Protein AF-A0A1D2U7V4-F1 (afdb_monomer)

Structure (mmCIF, N/CA/C/O backbone):
data_AF-A0A1D2U7V4-F1
#
_entry.id   AF-A0A1D2U7V4-F1
#
loop_
_atom_site.group_PDB
_atom_site.id
_atom_site.type_symbol
_atom_site.label_atom_id
_atom_site.label_alt_id
_atom_site.label_comp_id
_atom_site.label_asym_id
_atom_site.label_entity_id
_atom_site.label_seq_id
_atom_site.pdbx_PDB_ins_code
_atom_site.Cartn_x
_atom_site.Cartn_y
_atom_site.Cartn_z
_atom_site.occupancy
_atom_site.B_iso_or_equiv
_atom_site.auth_seq_id
_atom_site.auth_comp_id
_atom_site.auth_asym_id
_atom_site.auth_atom_id
_atom_site.pdbx_PDB_model_num
ATOM 1 N N . MET A 1 1 ? 19.946 15.603 -11.836 1.00 40.41 1 MET A N 1
ATOM 2 C CA . MET A 1 1 ? 20.192 14.259 -12.392 1.00 40.41 1 MET A CA 1
ATOM 3 C C . MET A 1 1 ? 19.445 13.316 -11.474 1.00 40.41 1 MET A C 1
ATOM 5 O O . MET A 1 1 ? 19.637 13.440 -10.275 1.00 40.41 1 MET A O 1
ATOM 9 N N . ALA A 1 2 ? 18.477 12.548 -11.975 1.00 52.75 2 ALA A N 1
ATOM 10 C CA . ALA A 1 2 ? 17.880 11.508 -11.140 1.00 52.75 2 ALA A CA 1
ATOM 11 C C . ALA A 1 2 ? 18.951 10.427 -10.978 1.00 52.75 2 ALA A C 1
ATOM 13 O O . ALA A 1 2 ? 19.552 10.058 -11.984 1.00 52.75 2 ALA A O 1
ATOM 14 N N . ASP A 1 3 ? 19.238 10.005 -9.749 1.00 59.66 3 ASP A N 1
ATOM 15 C CA . ASP A 1 3 ? 20.161 8.895 -9.517 1.00 59.66 3 ASP A CA 1
ATOM 16 C C . ASP A 1 3 ? 19.652 7.664 -10.276 1.00 59.66 3 ASP A C 1
ATOM 18 O O . ASP A 1 3 ? 18.496 7.264 -10.101 1.00 59.66 3 ASP A O 1
ATOM 22 N N . ASP A 1 4 ? 20.497 7.091 -11.135 1.00 78.00 4 ASP A N 1
ATOM 23 C CA . ASP A 1 4 ? 20.179 5.851 -11.840 1.00 78.00 4 ASP A CA 1
ATOM 24 C C . ASP A 1 4 ? 20.003 4.729 -10.809 1.00 78.00 4 ASP A C 1
ATOM 26 O O . ASP A 1 4 ? 20.885 4.442 -9.995 1.00 78.00 4 ASP A O 1
ATOM 30 N N . VAL A 1 5 ? 18.838 4.085 -10.825 1.00 88.88 5 VAL A N 1
ATOM 31 C CA . VAL A 1 5 ? 18.506 3.018 -9.874 1.00 88.88 5 VAL A CA 1
ATOM 32 C C . VAL A 1 5 ? 19.035 1.692 -10.411 1.00 88.88 5 VAL A C 1
ATOM 34 O O . VAL A 1 5 ? 18.634 1.272 -11.483 1.00 88.88 5 VAL A O 1
ATOM 37 N N . ALA A 1 6 ? 19.913 0.986 -9.705 1.00 90.69 6 ALA A N 1
ATOM 38 C CA . ALA A 1 6 ? 20.393 -0.316 -10.181 1.00 90.69 6 ALA A CA 1
ATOM 39 C C . ALA A 1 6 ? 19.321 -1.423 -10.068 1.00 90.69 6 ALA A C 1
ATOM 41 O O . ALA A 1 6 ? 18.438 -1.371 -9.208 1.00 90.69 6 ALA A O 1
ATOM 42 N N . HIS A 1 7 ? 19.430 -2.457 -10.909 1.00 94.00 7 HIS A N 1
ATOM 43 C CA . HIS A 1 7 ? 18.671 -3.695 -10.718 1.00 94.00 7 HIS A CA 1
ATOM 44 C C . HIS A 1 7 ? 19.118 -4.396 -9.425 1.00 94.00 7 HIS A C 1
ATOM 46 O O . HIS A 1 7 ? 20.310 -4.449 -9.116 1.00 94.00 7 HIS A O 1
ATOM 52 N N . HIS A 1 8 ? 18.174 -4.983 -8.692 1.00 93.31 8 HIS A N 1
ATOM 53 C CA . HIS A 1 8 ? 18.411 -5.700 -7.443 1.00 93.31 8 HIS A CA 1
ATOM 54 C C . HIS A 1 8 ? 17.744 -7.080 -7.510 1.00 93.31 8 HIS A C 1
ATOM 56 O O . HIS A 1 8 ? 16.521 -7.177 -7.572 1.00 93.31 8 HIS A O 1
ATOM 62 N N . ALA A 1 9 ? 18.545 -8.150 -7.489 1.00 90.69 9 ALA A N 1
ATOM 63 C CA . ALA A 1 9 ? 18.068 -9.518 -7.725 1.00 90.69 9 ALA A CA 1
ATOM 64 C C . ALA A 1 9 ? 17.001 -9.986 -6.716 1.00 90.69 9 ALA A C 1
ATOM 66 O O . ALA A 1 9 ? 16.002 -10.585 -7.110 1.00 90.69 9 ALA A O 1
ATOM 67 N N . GLU A 1 10 ? 17.171 -9.647 -5.437 1.00 95.00 10 GLU A N 1
ATOM 68 C CA . GLU A 1 10 ? 16.277 -10.082 -4.354 1.00 95.00 10 GLU A CA 1
ATOM 69 C C . GLU A 1 10 ? 15.018 -9.210 -4.206 1.00 95.00 10 GLU A C 1
ATOM 71 O O . GLU A 1 10 ? 14.08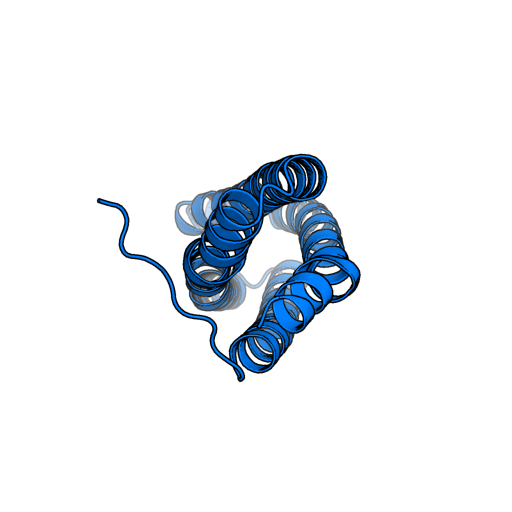8 -9.584 -3.492 1.00 95.00 10 GLU A O 1
ATOM 76 N N . LEU A 1 11 ? 14.932 -8.075 -4.915 1.00 96.62 11 LEU A N 1
ATOM 77 C CA . LEU A 1 11 ? 13.879 -7.073 -4.702 1.00 96.62 11 LEU A CA 1
ATOM 78 C C . LEU A 1 11 ? 12.470 -7.648 -4.862 1.00 96.62 11 LEU A C 1
ATOM 80 O O . LEU A 1 11 ? 11.589 -7.346 -4.064 1.00 96.62 11 LEU A O 1
ATOM 84 N N . VAL A 1 12 ? 12.240 -8.487 -5.875 1.00 97.38 12 VAL A N 1
ATOM 85 C CA . VAL A 1 12 ? 10.911 -9.085 -6.069 1.00 97.38 12 VAL A CA 1
ATOM 86 C C . VAL A 1 12 ? 10.555 -10.018 -4.913 1.00 97.38 12 VAL A C 1
ATOM 88 O O . VAL A 1 12 ? 9.407 -10.043 -4.483 1.00 97.38 12 VAL A O 1
ATOM 91 N N . GLN A 1 13 ? 11.520 -10.781 -4.393 1.00 97.50 13 GLN A N 1
ATOM 92 C CA . GLN A 1 13 ? 11.262 -11.666 -3.261 1.00 97.50 13 GLN A CA 1
ATOM 93 C C . GLN A 1 13 ? 10.964 -10.867 -1.986 1.00 97.50 13 GLN A C 1
ATOM 95 O O . GLN A 1 13 ? 10.073 -11.246 -1.226 1.00 97.50 13 GLN A O 1
ATOM 100 N N . GLU A 1 14 ? 11.661 -9.749 -1.774 1.00 98.00 14 GLU A N 1
ATOM 101 C CA . GLU A 1 14 ? 11.368 -8.808 -0.690 1.00 98.00 14 GLU A CA 1
ATOM 102 C C . GLU A 1 14 ? 9.951 -8.233 -0.805 1.00 98.00 14 GLU A C 1
ATOM 104 O O . GLU A 1 14 ? 9.201 -8.287 0.163 1.00 98.00 14 GLU A O 1
ATOM 109 N N . LEU A 1 15 ? 9.553 -7.751 -1.986 1.00 98.31 15 LEU A N 1
ATOM 110 C CA . LEU A 1 15 ? 8.231 -7.151 -2.208 1.00 98.31 15 LEU A CA 1
ATOM 111 C C . LEU A 1 15 ? 7.086 -8.159 -2.034 1.00 98.31 15 LEU A C 1
ATOM 113 O O . LEU A 1 15 ? 6.073 -7.844 -1.418 1.00 98.31 15 LEU A O 1
ATOM 117 N N . VAL A 1 16 ? 7.261 -9.401 -2.493 1.00 98.25 16 VAL A N 1
ATOM 118 C CA . VAL A 1 16 ? 6.283 -10.476 -2.249 1.00 98.25 16 VAL A CA 1
ATOM 119 C C . VAL A 1 16 ? 6.180 -10.799 -0.752 1.00 98.25 16 VAL A C 1
ATOM 121 O O . VAL A 1 16 ? 5.093 -11.060 -0.235 1.00 98.25 16 VAL A O 1
ATOM 124 N N . ASN A 1 17 ? 7.290 -10.753 -0.012 1.00 98.31 17 ASN A N 1
ATOM 125 C CA . ASN A 1 17 ? 7.253 -10.916 1.442 1.00 98.31 17 ASN A CA 1
ATOM 126 C C . ASN A 1 17 ? 6.580 -9.722 2.139 1.00 98.31 17 ASN A C 1
ATOM 128 O O . ASN A 1 17 ? 5.859 -9.922 3.122 1.00 98.31 17 ASN A O 1
ATOM 132 N N . ASP A 1 18 ? 6.775 -8.504 1.632 1.00 98.38 18 ASP A N 1
ATOM 133 C CA . ASP A 1 18 ? 6.078 -7.302 2.096 1.00 98.38 18 ASP A CA 1
ATOM 134 C C . ASP A 1 18 ? 4.558 -7.448 1.861 1.00 98.38 18 ASP A C 1
ATOM 136 O O . ASP A 1 18 ? 3.778 -7.218 2.786 1.00 98.38 18 ASP A O 1
ATOM 140 N N . HIS A 1 19 ? 4.117 -7.961 0.702 1.00 98.50 19 HIS A N 1
ATOM 141 C CA . HIS A 1 19 ? 2.701 -8.258 0.424 1.00 98.50 19 HIS A CA 1
ATOM 142 C C . HIS A 1 19 ? 2.079 -9.226 1.430 1.00 98.50 19 HIS A C 1
ATOM 144 O O . HIS A 1 19 ? 0.965 -8.997 1.905 1.00 98.50 19 HIS A O 1
ATOM 150 N N . ARG A 1 20 ? 2.789 -10.297 1.803 1.00 98.44 20 ARG A N 1
ATOM 151 C CA . ARG A 1 20 ? 2.286 -11.257 2.801 1.00 98.44 20 ARG A CA 1
ATOM 152 C C . ARG A 1 20 ? 2.064 -10.586 4.154 1.00 98.44 20 ARG A C 1
ATOM 154 O O . ARG A 1 20 ? 0.990 -10.725 4.734 1.00 98.44 20 ARG A O 1
ATOM 161 N N . GLN A 1 21 ? 3.040 -9.806 4.615 1.00 98.50 21 GLN A N 1
ATOM 162 C CA . GLN A 1 21 ? 2.939 -9.064 5.874 1.00 98.50 21 GLN A CA 1
ATOM 163 C C . GLN A 1 21 ? 1.826 -8.009 5.833 1.00 98.50 21 GLN A C 1
ATOM 165 O O . GLN A 1 21 ? 1.115 -7.816 6.823 1.00 98.50 21 GLN A O 1
ATOM 170 N N . LEU A 1 22 ? 1.645 -7.347 4.688 1.00 98.00 22 LEU A N 1
ATOM 171 C CA . LEU A 1 22 ? 0.570 -6.383 4.461 1.00 98.00 22 LEU A CA 1
ATOM 172 C C . LEU A 1 22 ? -0.809 -7.025 4.547 1.00 98.00 22 LEU A C 1
ATOM 174 O O . LEU A 1 22 ? -1.675 -6.501 5.244 1.00 98.00 22 LEU A O 1
ATOM 178 N N . LEU A 1 23 ? -1.008 -8.164 3.881 1.00 98.06 23 LEU A N 1
ATOM 179 C CA . LEU A 1 23 ? -2.273 -8.896 3.913 1.00 98.06 23 LEU A CA 1
ATOM 180 C C . LEU A 1 23 ? -2.586 -9.417 5.320 1.00 98.06 23 LEU A C 1
ATOM 182 O O . LEU A 1 23 ? -3.728 -9.331 5.771 1.00 98.06 23 LEU A O 1
ATOM 186 N N . GLU A 1 24 ? -1.581 -9.894 6.055 1.00 98.38 24 GLU A N 1
ATOM 187 C CA . GLU A 1 24 ? -1.736 -10.275 7.463 1.00 98.38 24 GLU A CA 1
ATOM 188 C C . GLU A 1 24 ? -2.149 -9.085 8.343 1.00 98.38 24 GLU A C 1
ATOM 190 O O . GLU A 1 24 ? -3.089 -9.195 9.134 1.00 98.38 24 GLU A O 1
ATOM 195 N N . ALA A 1 25 ? -1.491 -7.932 8.190 1.00 98.44 25 ALA A N 1
ATOM 196 C CA . ALA A 1 25 ? -1.838 -6.721 8.930 1.00 98.44 25 ALA A CA 1
ATOM 197 C C . ALA A 1 25 ? -3.240 -6.204 8.571 1.00 98.44 25 ALA A C 1
ATOM 199 O O . ALA A 1 25 ? -4.001 -5.834 9.466 1.00 98.44 25 ALA A O 1
ATOM 200 N N . TYR A 1 26 ? -3.611 -6.245 7.290 1.00 98.31 26 TYR A N 1
ATOM 201 C CA . TYR A 1 26 ? -4.949 -5.902 6.815 1.00 98.31 26 TYR A CA 1
ATOM 202 C C . TYR A 1 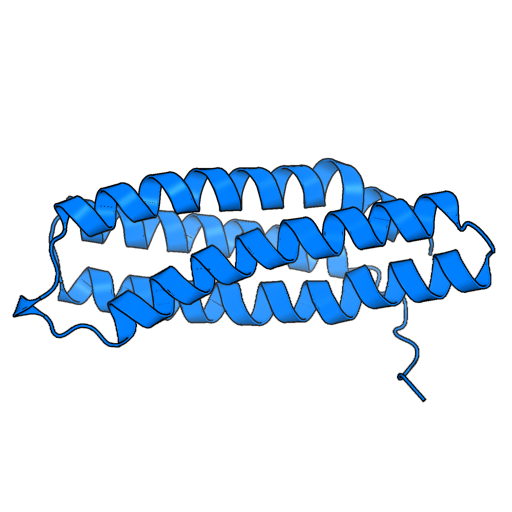26 ? -6.022 -6.823 7.418 1.00 98.31 26 TYR A C 1
ATOM 204 O O . TYR A 1 26 ? -7.056 -6.345 7.881 1.00 98.31 26 TYR A O 1
ATOM 212 N N . HIS A 1 27 ? -5.778 -8.135 7.502 1.00 98.31 27 HIS A N 1
ATOM 213 C CA . HIS A 1 27 ? -6.705 -9.053 8.171 1.00 98.31 27 HIS A CA 1
ATOM 214 C C . HIS A 1 27 ? -6.852 -8.762 9.669 1.00 98.31 27 HIS A C 1
ATOM 216 O O . HIS A 1 27 ? -7.956 -8.881 10.203 1.00 98.31 27 HIS A O 1
ATOM 222 N N . GLY A 1 28 ? -5.767 -8.376 10.347 1.00 98.12 28 GLY A N 1
ATOM 223 C CA . GLY A 1 28 ? -5.817 -7.929 11.741 1.00 98.12 28 GLY A CA 1
ATOM 224 C C . GLY A 1 28 ? -6.666 -6.669 11.914 1.00 98.12 28 GLY A C 1
ATOM 225 O O . GLY A 1 28 ? -7.514 -6.620 12.800 1.00 98.12 28 GLY A O 1
ATOM 226 N N . LEU A 1 29 ? -6.491 -5.696 11.018 1.00 98.06 29 LEU A N 1
ATOM 227 C CA . LEU A 1 29 ? -7.260 -4.452 10.987 1.00 98.06 29 LEU A CA 1
ATOM 228 C C . LEU A 1 29 ? -8.750 -4.684 10.715 1.00 98.06 29 LEU A C 1
ATOM 230 O O . LEU A 1 29 ? -9.605 -4.095 11.370 1.00 98.06 29 LEU A O 1
ATOM 234 N N . LYS A 1 30 ? -9.070 -5.577 9.776 1.00 98.38 30 LYS A N 1
ATOM 235 C CA . LYS A 1 30 ? -10.452 -5.979 9.508 1.00 98.38 30 LYS A CA 1
ATOM 236 C C . LYS A 1 30 ? -11.088 -6.633 10.731 1.00 98.38 30 LYS A C 1
ATOM 238 O O . LYS A 1 30 ? -12.219 -6.309 11.064 1.00 98.38 30 LYS A O 1
ATOM 243 N N . ARG A 1 31 ? -10.365 -7.532 11.402 1.00 98.44 31 ARG A N 1
ATOM 244 C CA . ARG A 1 31 ? -10.876 -8.241 12.580 1.00 98.44 31 ARG A CA 1
ATOM 245 C C . ARG A 1 31 ? -11.204 -7.285 13.723 1.00 98.44 31 ARG A C 1
ATOM 247 O O . ARG A 1 31 ? -12.304 -7.353 14.247 1.00 98.44 31 ARG A O 1
ATOM 254 N N . SER A 1 32 ? -10.306 -6.360 14.055 1.00 98.38 32 SER A N 1
ATOM 255 C CA . SER A 1 32 ? -10.581 -5.379 15.111 1.00 98.38 32 SER A CA 1
ATOM 256 C C . SER A 1 32 ? -11.747 -4.445 14.770 1.00 98.38 32 SER A C 1
ATOM 258 O O . SER A 1 32 ? -12.513 -4.086 15.659 1.00 98.38 32 SER A O 1
ATOM 260 N N . ALA A 1 33 ? -11.939 -4.108 13.489 1.00 98.06 33 ALA A N 1
ATOM 261 C CA . ALA A 1 33 ? -13.115 -3.365 13.035 1.00 98.06 33 ALA A CA 1
ATOM 262 C C . ALA A 1 33 ? -14.422 -4.184 13.074 1.00 98.06 33 ALA A C 1
ATOM 264 O O . ALA A 1 33 ? -15.498 -3.625 13.304 1.00 98.06 33 ALA A O 1
ATOM 265 N N . ASP A 1 34 ? -14.353 -5.496 12.840 1.00 98.06 34 ASP A N 1
ATOM 266 C CA . ASP A 1 34 ? -15.491 -6.410 12.993 1.00 98.06 34 ASP A CA 1
ATOM 267 C C . ASP A 1 34 ? -15.885 -6.558 14.473 1.00 98.06 34 ASP A C 1
ATOM 269 O O . ASP A 1 34 ? -17.074 -6.533 14.789 1.00 98.06 34 ASP A O 1
ATOM 273 N N . ASP A 1 35 ? -14.897 -6.618 15.368 1.00 97.69 35 ASP A N 1
ATOM 274 C CA . ASP A 1 35 ? -15.091 -6.738 16.818 1.00 97.69 35 ASP A CA 1
ATOM 275 C C . ASP A 1 35 ? -15.505 -5.407 17.484 1.00 97.69 35 ASP A C 1
ATOM 277 O O . ASP A 1 35 ? -15.967 -5.400 18.625 1.00 97.69 35 ASP A O 1
ATOM 281 N N . GLY A 1 36 ? -15.345 -4.274 16.787 1.00 97.25 36 GLY A N 1
ATOM 282 C CA . GLY A 1 36 ? -15.614 -2.935 17.325 1.00 97.25 36 GLY A CA 1
ATOM 283 C C . GLY A 1 36 ? -14.636 -2.501 18.424 1.00 97.25 36 GLY A C 1
ATOM 284 O O . GLY A 1 36 ? -14.935 -1.592 19.198 1.00 97.25 36 GLY A O 1
ATOM 285 N N . ASP A 1 37 ? -13.474 -3.150 18.518 1.00 97.19 37 ASP A N 1
ATOM 286 C CA . ASP A 1 37 ? -12.452 -2.838 19.516 1.00 97.19 37 ASP A CA 1
ATOM 287 C C . ASP A 1 37 ? -11.589 -1.673 19.028 1.00 97.19 37 ASP A C 1
ATOM 289 O O . ASP A 1 37 ? -10.674 -1.840 18.217 1.00 97.19 37 ASP A O 1
ATOM 293 N N . ILE A 1 38 ? -11.866 -0.476 19.548 1.00 97.25 38 ILE A N 1
ATOM 294 C CA . ILE A 1 38 ? -11.154 0.748 19.176 1.00 97.25 38 ILE A CA 1
ATOM 295 C C . ILE A 1 38 ? -9.660 0.715 19.505 1.00 97.25 38 ILE A C 1
ATOM 297 O O . ILE A 1 38 ? -8.839 1.189 18.716 1.00 97.25 38 ILE A O 1
ATOM 301 N N . THR A 1 39 ? -9.279 0.090 20.619 1.00 97.25 39 THR A N 1
ATOM 302 C CA . THR A 1 39 ? -7.872 0.009 21.024 1.00 97.25 39 THR A CA 1
ATOM 303 C C . THR A 1 39 ? -7.111 -0.911 20.075 1.00 97.25 39 THR A C 1
ATOM 305 O O . THR A 1 39 ? -6.057 -0.539 19.545 1.00 97.25 39 THR A O 1
ATOM 308 N N . ALA A 1 40 ? -7.670 -2.091 19.793 1.00 98.19 40 ALA A N 1
ATOM 309 C CA . ALA A 1 40 ? -7.093 -3.025 18.834 1.00 98.19 40 ALA A CA 1
ATOM 310 C C . ALA A 1 40 ? -7.102 -2.459 17.407 1.00 98.19 40 ALA A C 1
ATOM 312 O O . ALA A 1 40 ? -6.144 -2.665 16.657 1.00 98.19 40 ALA A O 1
ATOM 313 N N . PHE A 1 41 ? -8.143 -1.713 17.028 1.00 98.44 41 PHE A N 1
ATOM 314 C CA . PHE A 1 41 ? -8.244 -1.059 15.727 1.00 98.44 41 PHE A CA 1
ATOM 315 C C . PHE A 1 41 ? -7.130 -0.036 15.522 1.00 98.44 41 PHE A C 1
ATOM 317 O O . PHE A 1 41 ? -6.417 -0.124 14.523 1.00 98.44 41 PHE A O 1
ATOM 324 N N . ARG A 1 42 ? -6.883 0.859 16.487 1.00 98.00 42 ARG A N 1
ATOM 325 C CA . ARG A 1 42 ? -5.782 1.833 16.392 1.00 98.00 42 ARG A CA 1
ATOM 326 C C . ARG A 1 42 ? -4.414 1.167 16.288 1.00 98.00 42 ARG A C 1
ATOM 328 O O . ARG A 1 42 ? -3.597 1.569 15.457 1.00 98.00 42 ARG A O 1
ATOM 335 N N . ALA A 1 43 ? -4.166 0.129 17.086 1.00 98.31 43 ALA A N 1
ATOM 336 C CA . ALA A 1 43 ? -2.913 -0.620 17.025 1.00 98.31 43 ALA A CA 1
ATOM 337 C C . ALA A 1 43 ? -2.726 -1.312 15.661 1.00 98.31 43 ALA A C 1
ATOM 339 O O . ALA A 1 43 ? -1.649 -1.240 15.059 1.00 98.31 43 ALA A O 1
ATOM 340 N N . ALA A 1 44 ? -3.783 -1.942 15.140 1.00 98.56 44 ALA A N 1
ATOM 341 C CA . ALA A 1 44 ? -3.765 -2.581 13.830 1.00 98.56 44 ALA A CA 1
ATOM 342 C C . ALA A 1 44 ? -3.596 -1.563 12.690 1.00 98.56 44 ALA A C 1
ATOM 344 O O . ALA A 1 44 ? -2.844 -1.826 11.751 1.00 98.56 44 ALA A O 1
ATOM 345 N N . LEU A 1 45 ? -4.221 -0.386 12.791 1.00 98.50 45 LEU A N 1
ATOM 346 C CA . LEU A 1 45 ? -4.126 0.688 11.801 1.00 98.50 45 LEU A CA 1
ATOM 347 C C . LEU A 1 45 ? -2.697 1.230 11.714 1.00 98.50 45 LEU A C 1
ATOM 349 O O . LEU A 1 45 ? -2.146 1.363 10.621 1.00 98.50 45 LEU A O 1
ATOM 353 N N . ALA A 1 46 ? -2.060 1.467 12.864 1.00 98.25 46 ALA A N 1
ATOM 354 C CA . ALA A 1 46 ? -0.667 1.898 12.933 1.00 98.25 46 ALA A CA 1
ATOM 355 C C . ALA A 1 46 ? 0.288 0.851 12.333 1.00 98.25 46 ALA A C 1
ATOM 357 O O . ALA A 1 46 ? 1.177 1.197 11.549 1.00 98.25 46 ALA A O 1
ATOM 358 N N . ARG A 1 47 ? 0.077 -0.439 12.640 1.00 98.38 47 ARG A N 1
ATOM 359 C CA . ARG A 1 47 ? 0.845 -1.539 12.037 1.00 98.38 47 ARG A CA 1
ATOM 360 C C . ARG A 1 47 ? 0.663 -1.571 10.522 1.00 98.38 47 ARG A C 1
ATOM 362 O O . ARG A 1 47 ? 1.655 -1.640 9.799 1.00 98.38 47 ARG A O 1
ATOM 369 N N . PHE A 1 48 ? -0.575 -1.484 10.043 1.00 98.38 48 PHE A N 1
ATOM 370 C CA . PHE A 1 48 ? -0.873 -1.487 8.615 1.00 98.38 48 PHE A CA 1
ATOM 371 C C . PHE A 1 48 ? -0.188 -0.313 7.898 1.00 98.38 48 PHE A C 1
ATOM 373 O O . PHE A 1 48 ? 0.512 -0.528 6.908 1.00 98.38 48 PHE A O 1
ATOM 380 N N . LYS A 1 49 ? -0.250 0.900 8.468 1.00 97.88 49 LYS A N 1
ATOM 381 C CA . LYS A 1 49 ? 0.483 2.082 7.977 1.00 97.88 49 LYS A CA 1
ATOM 382 C C . LYS A 1 49 ? 1.989 1.853 7.890 1.00 97.88 49 LYS A C 1
ATOM 384 O O . LYS A 1 49 ? 2.594 2.177 6.868 1.00 97.88 49 LYS A O 1
ATOM 389 N N . SER A 1 50 ? 2.589 1.293 8.943 1.00 97.94 50 SER A N 1
ATOM 390 C CA . SER A 1 50 ? 4.041 1.071 9.006 1.00 97.94 50 SER A CA 1
ATOM 391 C C . SER A 1 50 ? 4.563 0.085 7.962 1.00 97.94 50 SER A C 1
ATOM 393 O O . SER A 1 50 ? 5.747 0.120 7.648 1.00 97.94 50 SER A O 1
ATOM 395 N N . LEU A 1 51 ? 3.695 -0.770 7.417 1.00 98.31 51 LEU A N 1
ATOM 396 C CA . LEU A 1 51 ? 4.042 -1.705 6.352 1.00 98.31 51 LEU A CA 1
ATOM 397 C C . LEU A 1 51 ? 3.729 -1.105 4.977 1.00 98.31 51 LEU A C 1
ATOM 399 O O . LEU A 1 51 ? 4.548 -1.193 4.064 1.00 98.31 51 LEU A O 1
ATOM 403 N N . LEU A 1 52 ? 2.564 -0.463 4.824 1.00 97.12 52 LEU A N 1
ATOM 404 C CA . LEU A 1 52 ? 2.080 -0.014 3.517 1.00 97.12 52 LEU A CA 1
ATOM 405 C C . LEU A 1 52 ? 2.914 1.135 2.963 1.00 97.12 52 LEU A C 1
ATOM 407 O O . LEU A 1 52 ? 3.297 1.112 1.794 1.00 97.12 52 LEU A O 1
ATOM 411 N N . VAL A 1 53 ? 3.208 2.136 3.795 1.00 96.19 53 VAL A N 1
ATOM 412 C CA . VAL A 1 53 ? 3.909 3.338 3.331 1.00 96.19 53 VAL A CA 1
ATOM 413 C C . VAL A 1 53 ? 5.319 2.997 2.829 1.00 96.19 53 VAL A C 1
ATOM 415 O O . VAL A 1 53 ? 5.633 3.358 1.692 1.00 96.19 53 VAL A O 1
ATOM 418 N N . PRO A 1 54 ? 6.167 2.265 3.582 1.00 96.69 54 PRO A N 1
ATOM 419 C CA . PRO A 1 54 ? 7.477 1.869 3.074 1.00 96.69 54 PRO A CA 1
ATOM 420 C C . PRO A 1 54 ? 7.404 0.970 1.838 1.00 96.69 54 PRO A C 1
ATOM 422 O O . PRO A 1 54 ? 8.236 1.134 0.949 1.00 96.69 54 PRO A O 1
ATOM 425 N N . HIS A 1 55 ? 6.418 0.068 1.749 1.00 97.31 55 HIS A N 1
ATOM 426 C CA . HIS A 1 55 ? 6.217 -0.797 0.580 1.00 97.31 55 HIS A CA 1
ATOM 427 C C . HIS A 1 55 ? 5.973 0.012 -0.697 1.00 97.31 55 HIS A C 1
ATOM 429 O O . HIS A 1 55 ? 6.723 -0.107 -1.667 1.00 97.31 55 HIS A O 1
ATOM 435 N N . VAL A 1 56 ? 4.985 0.913 -0.674 1.00 95.31 56 VAL A N 1
ATOM 436 C CA . VAL A 1 56 ? 4.633 1.750 -1.834 1.00 95.31 56 VAL A CA 1
ATOM 437 C C . VAL A 1 56 ? 5.810 2.635 -2.252 1.00 95.31 56 VAL A C 1
ATOM 439 O O . VAL A 1 56 ? 6.101 2.764 -3.443 1.00 95.31 56 VAL A O 1
ATOM 442 N N . VAL A 1 57 ? 6.536 3.211 -1.287 1.00 94.81 57 VAL A N 1
ATOM 443 C CA . VAL A 1 57 ? 7.736 4.019 -1.564 1.00 94.81 57 VAL A CA 1
ATOM 444 C C . VAL A 1 57 ? 8.850 3.168 -2.176 1.00 94.81 57 VAL A C 1
ATOM 446 O O . VAL A 1 57 ? 9.464 3.583 -3.164 1.00 94.81 57 VAL A O 1
ATOM 449 N N . LYS A 1 58 ? 9.104 1.974 -1.623 1.00 96.00 58 LYS A N 1
ATOM 450 C CA . LYS A 1 58 ? 10.114 1.0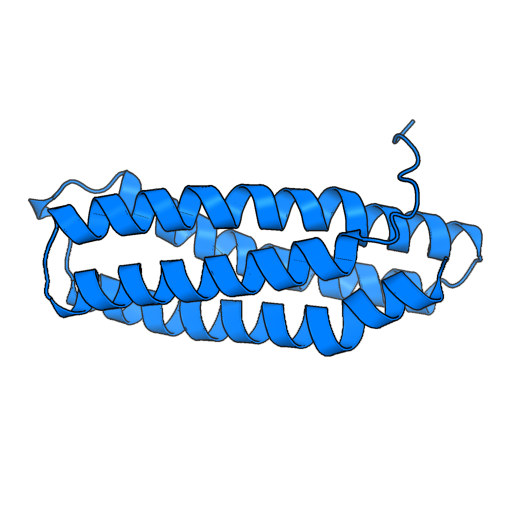38 -2.131 1.00 96.00 58 LYS A CA 1
ATOM 451 C C . LYS A 1 58 ? 9.805 0.664 -3.574 1.00 96.00 58 LYS A C 1
ATOM 453 O O . LYS A 1 58 ? 10.694 0.750 -4.414 1.00 96.00 58 LYS A O 1
ATOM 458 N N . GLU A 1 59 ? 8.563 0.324 -3.890 1.00 95.12 59 GLU A N 1
ATOM 459 C CA . GLU A 1 59 ? 8.169 -0.058 -5.243 1.00 95.12 59 GLU A CA 1
ATOM 460 C C . GLU A 1 59 ? 8.248 1.119 -6.232 1.00 95.12 59 GLU A C 1
ATOM 462 O O . GLU A 1 59 ? 8.836 0.990 -7.312 1.00 95.12 59 GLU A O 1
ATOM 467 N N . ALA A 1 60 ? 7.743 2.297 -5.843 1.00 93.19 60 ALA A N 1
ATOM 468 C CA . ALA A 1 60 ? 7.821 3.520 -6.643 1.00 93.19 60 ALA A CA 1
ATOM 469 C C . ALA A 1 60 ? 9.267 3.877 -7.010 1.00 93.19 60 ALA A C 1
ATOM 471 O O . ALA A 1 60 ? 9.555 4.211 -8.163 1.00 93.19 60 ALA A O 1
ATOM 472 N N . TYR A 1 61 ? 10.181 3.785 -6.043 1.00 93.19 61 TYR A N 1
ATOM 473 C CA . TYR A 1 61 ? 11.579 4.122 -6.257 1.00 93.19 61 TYR A CA 1
ATOM 474 C C . TYR A 1 61 ? 12.353 2.997 -6.951 1.00 93.19 61 TYR A C 1
ATOM 476 O O . TYR A 1 61 ? 13.008 3.255 -7.956 1.00 93.19 61 TYR A O 1
ATOM 484 N N . LYS A 1 62 ? 12.276 1.754 -6.463 1.00 95.56 62 LYS A N 1
ATOM 485 C CA . LYS A 1 62 ? 13.141 0.650 -6.910 1.00 95.56 62 LYS A CA 1
ATOM 486 C C . LYS A 1 62 ? 12.643 -0.075 -8.156 1.00 95.56 62 LYS A C 1
ATOM 488 O O . LYS A 1 62 ? 13.466 -0.473 -8.974 1.00 95.56 62 LYS A O 1
ATOM 493 N N . VAL A 1 63 ? 11.330 -0.240 -8.320 1.00 95.62 63 VAL A N 1
ATOM 494 C CA . VAL A 1 63 ? 10.756 -0.982 -9.455 1.00 95.62 63 VAL A CA 1
ATOM 495 C C . VAL A 1 63 ? 10.434 -0.026 -10.592 1.00 95.62 63 VAL A C 1
ATOM 497 O O . VAL A 1 63 ? 11.011 -0.127 -11.675 1.00 95.62 63 VAL A O 1
ATOM 500 N N . TYR A 1 64 ? 9.557 0.950 -10.351 1.00 95.25 64 TYR A N 1
ATOM 501 C CA . TYR A 1 64 ? 9.076 1.820 -11.425 1.00 95.25 64 TYR A 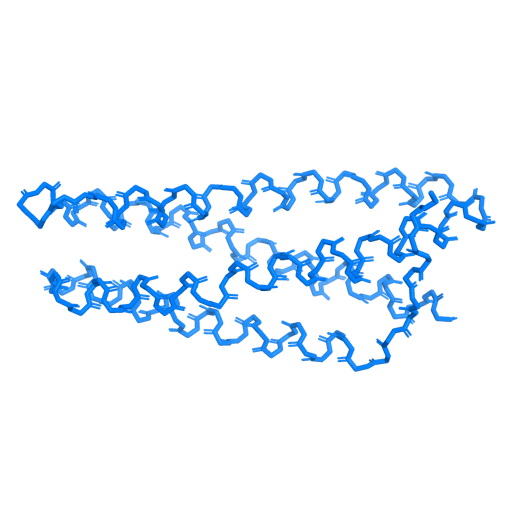CA 1
ATOM 502 C C . TYR A 1 64 ? 10.169 2.716 -12.009 1.00 95.25 64 TYR A C 1
ATOM 504 O O . TYR A 1 64 ? 10.214 2.883 -13.229 1.00 95.25 64 TYR A O 1
ATOM 512 N N . THR A 1 65 ? 11.053 3.292 -11.187 1.00 94.69 65 THR A N 1
ATOM 513 C CA . THR A 1 65 ? 12.165 4.113 -11.704 1.00 94.69 65 THR A CA 1
ATOM 514 C C . THR A 1 65 ? 13.103 3.277 -12.571 1.00 94.69 65 THR A C 1
ATOM 516 O O . THR A 1 65 ? 13.396 3.686 -13.694 1.00 94.69 65 THR A O 1
ATOM 519 N N . TYR A 1 66 ? 13.481 2.078 -12.109 1.00 95.88 66 TYR A N 1
ATOM 520 C CA . TYR A 1 66 ? 14.332 1.156 -12.864 1.00 95.88 66 TYR A CA 1
ATOM 521 C C . TYR A 1 66 ? 13.702 0.722 -14.194 1.00 95.88 66 TYR A C 1
ATOM 523 O O . TYR A 1 66 ? 14.345 0.775 -15.241 1.00 95.88 66 TYR A O 1
ATOM 531 N N . LEU A 1 67 ? 12.431 0.320 -14.187 1.00 95.75 67 LEU A N 1
ATOM 532 C CA . LEU A 1 67 ? 11.742 -0.073 -15.416 1.00 95.75 67 LEU A CA 1
ATOM 533 C C . LEU A 1 67 ? 11.702 1.087 -16.411 1.00 95.75 67 LEU A C 1
ATOM 535 O O . LEU A 1 67 ? 12.049 0.931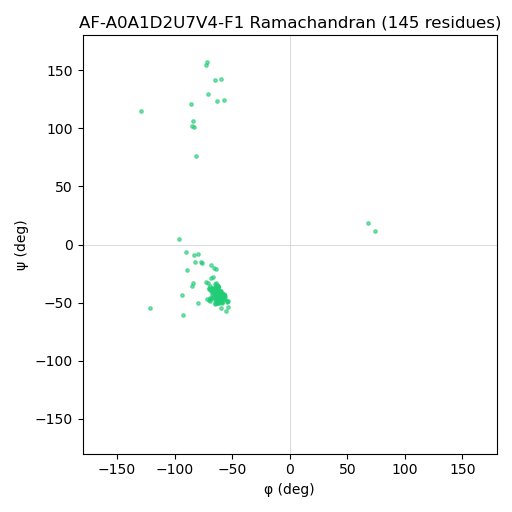 -17.579 1.00 95.75 67 LEU A O 1
ATOM 539 N N . ARG A 1 68 ? 11.332 2.282 -15.944 1.00 95.31 68 ARG A N 1
ATOM 540 C CA . ARG A 1 68 ? 11.211 3.469 -16.795 1.00 95.31 68 ARG A CA 1
ATOM 541 C C . ARG A 1 68 ? 12.542 3.896 -17.399 1.00 95.31 68 ARG A C 1
ATOM 543 O O . ARG A 1 68 ? 12.583 4.170 -18.597 1.00 95.31 68 ARG A O 1
ATOM 550 N N . GLN A 1 69 ? 13.609 3.976 -16.605 1.00 94.75 69 GLN A N 1
ATOM 551 C CA . GLN A 1 69 ? 14.924 4.371 -17.121 1.00 94.75 69 GLN A CA 1
ATOM 552 C C . GLN A 1 69 ? 15.452 3.325 -18.120 1.00 94.75 69 GLN A C 1
ATOM 554 O O . GLN A 1 69 ? 15.915 3.699 -19.194 1.00 94.75 69 GLN A O 1
ATOM 559 N N . THR A 1 70 ? 15.294 2.028 -17.824 1.00 95.31 70 THR A N 1
ATOM 560 C CA . THR A 1 70 ? 15.818 0.935 -18.654 1.00 95.31 70 THR A CA 1
ATOM 561 C C . THR A 1 70 ? 15.068 0.842 -19.976 1.00 95.31 70 THR A C 1
ATOM 563 O O . THR A 1 70 ? 15.690 0.795 -21.035 1.00 95.31 70 THR A O 1
ATOM 566 N N . LEU A 1 71 ? 13.734 0.889 -19.945 1.00 95.56 71 LEU A N 1
ATOM 567 C CA . LEU A 1 71 ? 12.910 0.862 -21.157 1.00 95.56 71 LEU A CA 1
ATOM 568 C C . LEU A 1 71 ? 13.159 2.092 -22.033 1.00 95.56 71 LEU A C 1
ATOM 570 O O . LEU A 1 71 ? 13.316 1.963 -23.246 1.00 95.56 71 LEU A O 1
ATOM 574 N N . LYS A 1 72 ? 13.285 3.278 -21.421 1.00 95.31 72 LYS A N 1
ATOM 575 C CA . LYS A 1 72 ? 13.623 4.508 -22.145 1.00 95.31 72 LYS A CA 1
ATOM 576 C C . LYS A 1 72 ? 15.008 4.428 -22.791 1.00 95.31 72 LYS A C 1
ATOM 578 O O . LYS A 1 72 ? 15.149 4.821 -23.944 1.00 95.31 72 LYS A O 1
ATOM 583 N N . ALA A 1 73 ? 16.012 3.907 -22.083 1.00 94.62 73 ALA A N 1
ATOM 584 C CA . ALA A 1 73 ? 17.363 3.730 -22.617 1.00 94.62 73 ALA A CA 1
ATOM 585 C C . ALA A 1 73 ? 17.412 2.710 -23.769 1.00 94.62 73 ALA A C 1
ATOM 587 O O . ALA A 1 73 ? 18.175 2.891 -24.714 1.00 94.62 73 ALA A O 1
ATOM 588 N N . ARG A 1 74 ? 16.569 1.670 -23.721 1.00 94.75 74 ARG A N 1
ATOM 589 C CA . ARG A 1 74 ? 16.425 0.663 -24.787 1.00 94.75 74 ARG A CA 1
ATOM 590 C C . ARG A 1 74 ? 15.557 1.130 -25.966 1.00 94.75 74 ARG A C 1
ATOM 592 O O . ARG A 1 74 ? 15.491 0.430 -26.969 1.00 94.75 74 ARG A O 1
ATOM 599 N N . GLY A 1 75 ? 14.897 2.287 -25.863 1.00 95.12 75 GLY A N 1
ATOM 600 C CA . GLY A 1 75 ? 13.994 2.807 -26.896 1.00 95.12 75 GLY A CA 1
ATOM 601 C C . GLY A 1 75 ? 12.638 2.094 -26.984 1.00 95.12 75 GLY A C 1
ATOM 602 O O . GLY A 1 75 ? 11.895 2.332 -27.933 1.00 95.12 75 GLY A O 1
ATOM 603 N N . ASP A 1 76 ? 12.287 1.253 -26.006 1.00 95.06 76 ASP A N 1
ATOM 604 C CA . ASP A 1 76 ? 11.000 0.545 -25.955 1.00 95.06 76 ASP A CA 1
ATOM 605 C C . ASP A 1 76 ? 9.907 1.466 -25.389 1.00 95.06 76 ASP A C 1
ATOM 607 O O . ASP A 1 76 ? 9.526 1.415 -24.213 1.00 95.06 76 ASP A O 1
ATOM 611 N N . MET A 1 77 ? 9.447 2.386 -26.239 1.00 94.12 77 MET A N 1
ATOM 612 C CA . MET A 1 77 ? 8.492 3.424 -25.853 1.00 94.12 77 MET A CA 1
ATOM 613 C C . MET A 1 77 ? 7.099 2.869 -25.540 1.00 94.12 77 MET A C 1
ATOM 615 O O . MET A 1 77 ? 6.413 3.427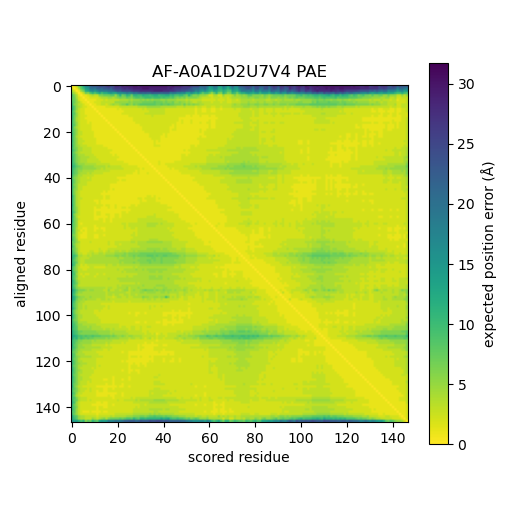 -24.681 1.00 94.12 77 MET A O 1
ATOM 619 N N . ASP A 1 78 ? 6.707 1.756 -26.160 1.00 93.88 78 ASP A N 1
ATOM 620 C CA . ASP A 1 78 ? 5.419 1.110 -25.907 1.00 93.88 78 ASP A CA 1
ATOM 621 C C . ASP A 1 78 ? 5.392 0.493 -24.505 1.00 93.88 78 ASP A C 1
ATOM 623 O O . ASP A 1 78 ? 4.467 0.746 -23.726 1.00 93.88 78 ASP A O 1
ATOM 627 N N . ALA A 1 79 ? 6.423 -0.275 -24.130 1.00 91.88 79 ALA A N 1
ATOM 628 C CA . ALA A 1 79 ? 6.534 -0.802 -22.772 1.00 91.88 79 ALA A CA 1
ATOM 629 C C . ALA A 1 79 ? 6.696 0.321 -21.741 1.00 91.88 79 ALA A C 1
ATOM 631 O O . ALA A 1 79 ? 6.090 0.264 -20.669 1.00 91.88 79 ALA A O 1
ATOM 632 N N . TYR A 1 80 ? 7.451 1.372 -22.071 1.00 94.88 80 TYR A N 1
ATOM 633 C CA . TYR A 1 80 ? 7.592 2.546 -21.213 1.00 94.88 80 TYR A CA 1
ATOM 634 C C . TYR A 1 80 ? 6.235 3.206 -20.916 1.00 94.88 80 TYR A C 1
ATOM 636 O O . TYR A 1 80 ? 5.942 3.527 -19.761 1.00 94.88 80 TYR A O 1
ATOM 644 N N . GLN A 1 81 ? 5.382 3.399 -21.928 1.00 94.62 81 GLN A N 1
ATOM 645 C CA . GLN A 1 81 ? 4.041 3.961 -21.742 1.00 94.62 81 GLN A CA 1
ATOM 646 C C . GLN A 1 81 ? 3.147 3.046 -20.899 1.00 94.62 81 GLN A C 1
ATOM 648 O O . GLN A 1 81 ? 2.501 3.541 -19.973 1.00 94.62 81 GLN A O 1
ATOM 653 N N . ARG A 1 82 ? 3.174 1.725 -21.134 1.00 92.44 82 ARG A N 1
ATOM 654 C CA . ARG A 1 82 ? 2.435 0.754 -20.304 1.00 92.44 82 ARG A CA 1
ATOM 655 C C . ARG A 1 82 ? 2.843 0.825 -18.830 1.00 92.44 82 ARG A C 1
ATOM 657 O O . ARG A 1 82 ? 1.977 0.927 -17.967 1.00 92.44 82 ARG A O 1
ATOM 664 N N . VAL A 1 83 ? 4.146 0.865 -18.537 1.00 94.31 83 VAL A N 1
ATOM 665 C CA . VAL A 1 83 ? 4.657 0.989 -17.158 1.00 94.31 83 VAL A CA 1
ATOM 666 C C . VAL A 1 83 ? 4.217 2.301 -16.499 1.00 94.31 83 VAL A C 1
ATOM 668 O O . VAL A 1 83 ? 3.906 2.306 -15.310 1.00 94.31 83 VAL A O 1
ATOM 671 N N . ASN A 1 84 ? 4.145 3.414 -17.238 1.00 94.12 84 ASN A N 1
ATOM 672 C CA . ASN A 1 84 ? 3.602 4.663 -16.685 1.00 94.12 84 ASN A CA 1
ATOM 673 C C . ASN A 1 84 ? 2.102 4.564 -16.384 1.00 94.12 84 ASN A C 1
ATOM 675 O O . ASN A 1 84 ? 1.664 5.113 -15.375 1.00 94.12 84 ASN A O 1
ATOM 679 N N . GLY A 1 85 ? 1.339 3.859 -17.226 1.00 92.38 85 GLY A N 1
ATOM 680 C CA . GLY A 1 85 ? -0.070 3.557 -16.973 1.00 92.38 85 GLY A CA 1
ATOM 681 C C . GLY A 1 85 ? -0.252 2.782 -15.669 1.00 92.38 85 GLY A C 1
ATOM 682 O O . GLY A 1 85 ? -0.985 3.235 -14.792 1.00 92.38 85 GLY A O 1
ATOM 683 N N . TYR A 1 86 ? 0.507 1.696 -15.489 1.00 90.62 86 TYR A N 1
ATOM 684 C CA . TYR A 1 86 ? 0.502 0.930 -14.238 1.00 90.62 86 TYR A CA 1
ATOM 685 C C . TYR A 1 86 ? 0.905 1.779 -13.036 1.00 90.62 86 TYR A C 1
ATOM 687 O O . TYR A 1 86 ? 0.210 1.772 -12.026 1.00 90.62 86 TYR A O 1
ATOM 695 N N . LYS A 1 87 ? 1.969 2.585 -13.148 1.00 92.31 87 LYS A N 1
ATOM 696 C CA . LYS A 1 87 ? 2.398 3.474 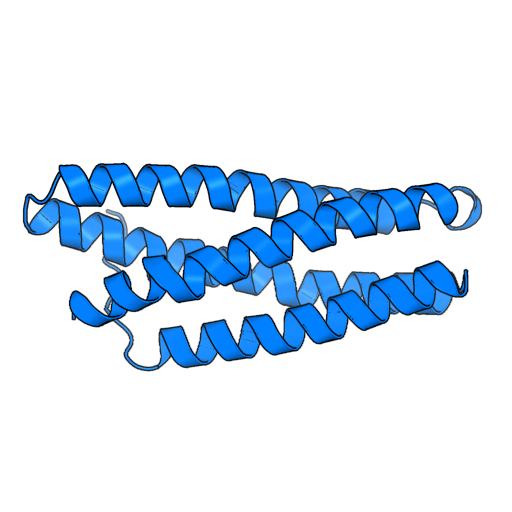-12.060 1.00 92.31 87 LYS A CA 1
ATOM 697 C C . LYS A 1 87 ? 1.291 4.436 -11.635 1.00 92.31 87 LYS A C 1
ATOM 699 O O . LYS A 1 87 ? 1.129 4.681 -10.443 1.00 92.31 87 LYS A O 1
ATOM 704 N N . ALA A 1 88 ? 0.583 5.023 -12.599 1.00 92.50 88 ALA A N 1
ATOM 705 C CA . ALA A 1 88 ? -0.511 5.937 -12.308 1.00 92.50 88 ALA A CA 1
ATOM 706 C C . ALA A 1 88 ? -1.646 5.194 -11.597 1.00 92.50 88 ALA A C 1
ATOM 708 O O . ALA A 1 88 ? -2.064 5.618 -10.527 1.00 92.50 88 ALA A O 1
ATOM 709 N N . GLU A 1 89 ? -2.099 4.064 -12.136 1.00 89.25 89 GLU A N 1
ATOM 710 C CA . GLU A 1 89 ? -3.176 3.266 -11.542 1.00 89.25 89 GLU A CA 1
ATOM 711 C C . GLU A 1 89 ? -2.840 2.789 -10.119 1.00 89.25 89 GLU A C 1
ATOM 713 O O . GLU A 1 89 ? -3.611 3.022 -9.188 1.00 89.25 89 GLU A O 1
ATOM 718 N N . MET A 1 90 ? -1.657 2.197 -9.920 1.00 90.19 90 MET A N 1
ATOM 719 C CA . MET A 1 90 ? -1.214 1.721 -8.605 1.00 90.19 90 MET A CA 1
ATOM 720 C C . MET A 1 90 ? -0.989 2.876 -7.620 1.00 90.19 90 MET A C 1
ATOM 722 O O . MET A 1 90 ? -1.141 2.687 -6.413 1.00 90.19 90 MET A O 1
ATOM 726 N N . GLY A 1 91 ? -0.656 4.069 -8.127 1.00 88.88 91 GLY A N 1
ATOM 727 C CA . GLY A 1 91 ? -0.595 5.306 -7.349 1.00 88.88 91 GLY A CA 1
ATOM 728 C C . GLY A 1 91 ? -1.948 5.671 -6.743 1.00 88.88 91 GLY A C 1
ATOM 729 O O . GLY A 1 91 ? -2.029 5.839 -5.531 1.00 88.88 91 GLY A O 1
ATOM 730 N N . HIS A 1 92 ? -3.017 5.681 -7.547 1.00 91.12 92 HIS A N 1
ATOM 731 C CA . HIS A 1 92 ? -4.373 5.973 -7.059 1.00 91.12 92 HIS A CA 1
ATOM 732 C C . HIS A 1 92 ? -4.839 4.955 -6.004 1.00 91.12 92 HIS A C 1
ATOM 734 O O . HIS A 1 92 ? -5.450 5.332 -5.005 1.00 91.12 92 HIS A O 1
ATOM 740 N N . ILE A 1 93 ? -4.519 3.667 -6.185 1.00 87.06 93 ILE A N 1
ATOM 741 C CA . ILE A 1 93 ? -4.834 2.627 -5.190 1.00 87.06 93 ILE A CA 1
ATOM 742 C C . ILE A 1 93 ? -4.078 2.876 -3.876 1.00 87.06 93 ILE A C 1
ATOM 744 O O . ILE A 1 93 ? -4.663 2.793 -2.794 1.00 87.06 93 ILE A O 1
ATOM 748 N N . GLY A 1 94 ? -2.783 3.193 -3.965 1.00 89.69 94 GLY A N 1
ATOM 749 C CA . GLY A 1 94 ? -1.965 3.526 -2.799 1.00 89.69 94 GLY A CA 1
ATOM 750 C C . GLY A 1 94 ? -2.483 4.760 -2.060 1.00 89.69 94 GLY A C 1
ATOM 751 O O . GLY A 1 94 ? -2.579 4.743 -0.834 1.00 89.69 94 GLY A O 1
ATOM 752 N N . GLU A 1 95 ? -2.874 5.801 -2.795 1.00 92.88 95 GLU A N 1
ATOM 753 C CA . GLU A 1 95 ? -3.451 7.031 -2.247 1.00 92.88 95 GLU A CA 1
ATOM 754 C C . GLU A 1 95 ? -4.762 6.769 -1.501 1.00 92.88 95 GLU A C 1
ATOM 756 O O . GLU A 1 95 ? -4.906 7.239 -0.375 1.00 92.88 95 GLU A O 1
ATOM 761 N N . ALA A 1 96 ? -5.673 5.962 -2.054 1.00 94.25 96 ALA A N 1
ATOM 762 C CA . ALA A 1 96 ? -6.926 5.611 -1.381 1.00 94.25 96 ALA A CA 1
ATOM 763 C C . ALA A 1 96 ? -6.682 4.910 -0.030 1.00 94.25 96 ALA A C 1
ATOM 765 O O . ALA A 1 96 ? -7.300 5.248 0.982 1.00 94.25 96 ALA A O 1
ATOM 766 N N . ALA A 1 97 ? -5.740 3.963 0.013 1.00 93.62 97 ALA A N 1
ATOM 767 C CA . ALA A 1 97 ? -5.392 3.254 1.242 1.00 93.62 97 ALA A CA 1
ATOM 768 C C . ALA A 1 97 ? -4.689 4.158 2.272 1.00 93.62 97 ALA A C 1
ATOM 770 O O . ALA A 1 97 ? -4.968 4.059 3.468 1.00 93.62 97 ALA A O 1
ATOM 771 N N . ILE A 1 98 ? -3.814 5.066 1.828 1.00 94.12 98 ILE A N 1
ATOM 772 C CA . ILE A 1 98 ? -3.168 6.060 2.700 1.00 94.12 98 ILE A CA 1
ATOM 773 C C . ILE A 1 98 ? -4.195 7.057 3.242 1.00 94.12 98 ILE A C 1
ATOM 775 O O . ILE A 1 98 ? -4.172 7.359 4.432 1.00 94.12 98 ILE A O 1
ATOM 779 N N . GLN A 1 99 ? -5.132 7.514 2.411 1.00 96.31 99 GLN A N 1
ATOM 780 C CA . GLN A 1 99 ? -6.195 8.417 2.834 1.00 96.31 99 GLN A CA 1
ATOM 781 C C . GLN A 1 99 ? -7.079 7.768 3.902 1.00 96.31 99 GLN A C 1
ATOM 783 O O . GLN A 1 99 ? -7.320 8.387 4.933 1.00 96.31 99 GLN A O 1
ATOM 788 N N . PHE A 1 100 ? -7.486 6.507 3.709 1.00 96.88 100 PHE A N 1
ATOM 789 C CA . PHE A 1 100 ? -8.193 5.737 4.737 1.00 96.88 100 PHE A CA 1
ATOM 790 C C . PHE A 1 100 ? -7.413 5.721 6.061 1.00 96.88 100 PHE A C 1
ATOM 792 O O . PHE A 1 100 ? -7.962 6.019 7.123 1.00 96.88 100 PHE A O 1
ATOM 799 N N . ILE A 1 101 ? -6.115 5.410 5.998 1.00 97.06 101 ILE A N 1
ATOM 800 C CA . ILE A 1 101 ? -5.249 5.380 7.178 1.00 97.06 101 ILE A CA 1
ATOM 801 C C . ILE A 1 101 ? -5.221 6.740 7.873 1.00 97.06 101 ILE A C 1
ATOM 803 O O . ILE A 1 101 ? -5.364 6.803 9.094 1.00 97.06 101 ILE A O 1
ATOM 807 N N . ASP A 1 102 ? -5.015 7.819 7.125 1.00 96.75 102 ASP A N 1
ATOM 808 C CA . ASP A 1 102 ? -4.877 9.154 7.693 1.00 96.75 102 ASP A CA 1
ATOM 809 C C . ASP A 1 102 ? -6.195 9.648 8.298 1.00 96.75 102 ASP A C 1
ATOM 811 O O . ASP A 1 102 ? -6.174 10.172 9.414 1.00 96.75 102 ASP A O 1
ATOM 815 N N . THR A 1 103 ? -7.333 9.384 7.646 1.00 97.19 103 THR A N 1
ATOM 816 C CA . THR A 1 103 ? -8.673 9.668 8.181 1.00 97.19 103 THR A CA 1
ATOM 817 C C . THR A 1 103 ? -8.861 9.045 9.562 1.00 97.19 103 THR A C 1
ATOM 819 O O . THR A 1 103 ? -9.160 9.751 10.524 1.00 97.19 103 THR A O 1
ATOM 822 N N . TYR A 1 104 ? -8.626 7.739 9.700 1.00 97.50 104 TYR A N 1
ATOM 823 C CA . TYR A 1 104 ? -8.878 7.039 10.963 1.00 97.50 104 TYR A CA 1
ATOM 824 C C . TYR A 1 104 ? -7.746 7.172 11.990 1.00 97.50 104 TYR A C 1
ATOM 826 O O . TYR A 1 104 ? -7.956 6.934 13.178 1.00 97.50 104 TYR A O 1
ATOM 834 N N . THR A 1 105 ? -6.556 7.608 11.570 1.00 96.44 105 THR A N 1
ATOM 835 C 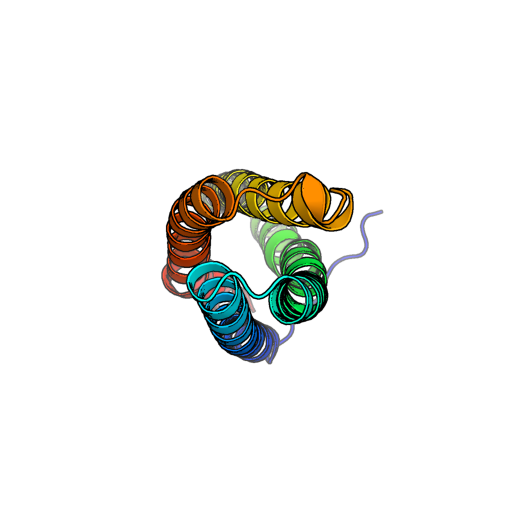CA . THR A 1 105 ? -5.492 8.009 12.503 1.00 96.44 105 THR A CA 1
ATOM 836 C C . THR A 1 105 ? -5.854 9.318 13.209 1.00 96.44 105 THR A C 1
ATOM 838 O O . THR A 1 105 ? -5.550 9.471 14.390 1.00 96.44 105 THR A O 1
ATOM 841 N N . GLN A 1 106 ? -6.487 10.258 12.498 1.00 96.56 106 GLN A N 1
ATOM 842 C CA . GLN A 1 106 ? -6.807 11.601 13.000 1.00 96.56 106 GLN A CA 1
ATOM 843 C C . GLN A 1 106 ? -8.172 11.690 13.700 1.00 96.56 106 GLN A C 1
ATOM 845 O O . GLN A 1 106 ? -8.375 12.597 14.508 1.00 96.56 106 GLN A O 1
ATOM 850 N N . ALA A 1 107 ? -9.093 10.767 13.409 1.00 96.62 107 ALA A N 1
ATOM 851 C CA . ALA A 1 107 ? -10.404 10.701 14.051 1.00 96.62 107 ALA A CA 1
ATOM 852 C C . ALA A 1 107 ? -10.289 10.505 15.574 1.00 96.62 107 ALA A C 1
ATOM 854 O O . ALA A 1 107 ? -9.426 9.752 16.045 1.00 96.62 107 ALA A O 1
ATOM 855 N N . GLN A 1 108 ? -11.169 11.154 16.342 1.00 96.50 108 GLN A N 1
ATOM 856 C CA . GLN A 1 108 ? -11.343 10.864 17.770 1.00 96.50 108 GLN A CA 1
ATOM 857 C C . GLN A 1 108 ? -12.048 9.513 17.947 1.00 96.50 108 GLN A C 1
ATOM 859 O O . GLN A 1 108 ? -12.727 9.051 17.035 1.00 96.50 108 GLN A O 1
ATOM 864 N N . ASP A 1 109 ? -11.881 8.868 19.106 1.00 94.62 109 ASP A N 1
ATOM 865 C CA . ASP A 1 109 ? -12.498 7.555 19.374 1.00 94.62 109 ASP A CA 1
ATOM 866 C C . ASP A 1 109 ? -14.025 7.590 19.228 1.00 94.62 109 ASP A C 1
ATOM 868 O O . ASP A 1 109 ? -14.593 6.725 18.566 1.00 94.62 109 ASP A O 1
ATOM 872 N N . ASP A 1 110 ? -14.667 8.626 19.773 1.00 93.69 110 ASP A N 1
ATOM 873 C CA . ASP A 1 110 ? -16.128 8.783 19.762 1.00 93.69 110 ASP A CA 1
ATOM 874 C C . ASP A 1 110 ? -16.704 9.053 18.358 1.00 93.69 110 ASP A C 1
ATOM 876 O O . ASP A 1 110 ? -17.897 8.854 18.131 1.00 93.69 110 ASP A O 1
ATOM 880 N N . ASP A 1 111 ? -15.862 9.466 17.404 1.00 94.81 111 ASP A N 1
ATOM 881 C CA . ASP A 1 111 ? -16.255 9.748 16.018 1.00 94.81 111 ASP A CA 1
ATOM 882 C C . ASP A 1 111 ? -16.141 8.511 15.106 1.00 94.81 111 ASP A C 1
ATOM 884 O O . ASP A 1 111 ? -16.512 8.559 13.929 1.00 94.81 111 ASP A O 1
ATOM 888 N N . ILE A 1 112 ? -15.591 7.397 15.606 1.00 96.44 112 ILE A N 1
ATOM 889 C CA . ILE A 1 112 ? -15.344 6.205 14.793 1.00 96.44 112 ILE A CA 1
ATOM 890 C C . ILE A 1 112 ? -16.603 5.340 14.717 1.00 96.44 112 ILE A C 1
ATOM 892 O O . ILE A 1 112 ? -16.925 4.550 15.602 1.00 96.44 112 ILE A O 1
ATOM 896 N N . ASP A 1 113 ? -17.279 5.442 13.576 1.00 97.50 113 ASP A N 1
ATOM 897 C CA . ASP A 1 113 ? -18.339 4.523 13.179 1.00 97.50 113 ASP A CA 1
ATOM 898 C C . ASP A 1 113 ? -17.749 3.275 12.504 1.00 97.50 113 ASP A C 1
ATOM 900 O O . ASP A 1 113 ? -17.320 3.291 11.343 1.00 97.50 113 ASP A O 1
ATOM 904 N N . PHE A 1 114 ? -17.760 2.155 13.228 1.00 97.94 114 PHE A N 1
ATOM 905 C CA . PHE A 1 114 ? -17.241 0.892 12.718 1.00 97.94 114 PHE A CA 1
ATOM 906 C C . PHE A 1 114 ? -18.034 0.311 11.538 1.00 97.94 114 PHE A C 1
ATOM 908 O O . PHE A 1 114 ? -17.489 -0.501 10.787 1.00 97.94 114 PHE A O 1
ATOM 915 N N . GLU A 1 115 ? -19.290 0.706 11.314 1.00 97.75 115 GLU A N 1
ATOM 916 C CA . GLU A 1 115 ? -20.018 0.306 10.107 1.00 97.75 115 GLU A CA 1
ATOM 917 C C . GLU A 1 115 ? -19.403 0.940 8.857 1.00 97.75 115 GLU A C 1
ATOM 919 O O . GLU A 1 115 ? -19.114 0.235 7.880 1.00 97.75 115 GLU A O 1
ATOM 924 N N . GLN A 1 116 ? -19.103 2.238 8.928 1.00 97.38 116 GLN A N 1
ATOM 925 C CA . GLN A 1 116 ? -18.404 2.965 7.868 1.00 97.38 116 GLN A CA 1
ATOM 926 C C . GLN A 1 116 ? -16.982 2.439 7.671 1.00 97.38 116 GLN A C 1
ATOM 928 O O . GLN A 1 116 ? -16.590 2.166 6.534 1.00 97.38 116 GLN A O 1
ATOM 933 N N . VAL A 1 117 ? -16.246 2.194 8.764 1.00 98.12 117 VAL A N 1
ATOM 934 C CA . VAL A 1 117 ? -14.902 1.589 8.711 1.00 98.12 117 VAL A CA 1
ATOM 935 C C . VAL A 1 117 ? -14.939 0.264 7.955 1.00 98.12 117 VAL A C 1
ATOM 937 O O . VAL A 1 117 ? -14.146 0.054 7.038 1.00 98.12 117 VAL A O 1
ATOM 940 N N . ARG A 1 118 ? -15.869 -0.638 8.297 1.00 98.31 118 ARG A N 1
ATOM 941 C CA . ARG A 1 118 ? -15.995 -1.938 7.621 1.00 98.31 118 ARG A CA 1
ATOM 942 C C . ARG A 1 118 ? -16.337 -1.785 6.144 1.00 98.31 118 ARG A C 1
ATOM 944 O O . ARG A 1 118 ? -15.872 -2.594 5.342 1.00 98.31 118 ARG A O 1
ATOM 951 N N . SER A 1 119 ? -17.144 -0.789 5.772 1.00 97.81 119 SER A N 1
ATOM 952 C CA . SER A 1 119 ? -17.434 -0.515 4.362 1.00 97.81 119 SER A CA 1
ATOM 953 C C . SER A 1 119 ? -16.197 -0.065 3.603 1.00 97.81 119 SER A C 1
ATOM 955 O O . SER A 1 119 ? -15.844 -0.690 2.604 1.00 97.81 119 SER A O 1
ATOM 957 N N . ALA A 1 120 ? -15.484 0.926 4.133 1.00 97.19 120 ALA A N 1
ATOM 958 C CA . ALA A 1 120 ? -14.253 1.417 3.533 1.00 97.19 120 ALA A CA 1
ATOM 959 C C . ALA A 1 120 ? -13.180 0.317 3.451 1.00 97.19 120 ALA A C 1
ATOM 961 O O . ALA A 1 120 ? -12.532 0.157 2.420 1.00 97.19 120 ALA A O 1
ATOM 962 N N . LEU A 1 121 ? -13.038 -0.518 4.488 1.00 97.69 121 LEU A N 1
ATOM 963 C CA . LEU A 1 121 ? -12.102 -1.643 4.469 1.00 97.69 121 LEU A CA 1
ATOM 964 C C . LEU A 1 121 ? -12.415 -2.643 3.353 1.00 97.69 121 LEU A C 1
ATOM 966 O O . LEU A 1 121 ? -11.482 -3.106 2.707 1.00 97.69 121 LEU A O 1
ATOM 970 N N . ARG A 1 122 ? -13.688 -2.956 3.071 1.00 97.56 122 ARG A N 1
ATOM 971 C CA . ARG A 1 122 ? -14.038 -3.849 1.947 1.00 97.56 122 ARG A CA 1
ATOM 972 C C . ARG A 1 122 ? -13.554 -3.294 0.610 1.00 97.56 122 ARG A C 1
ATOM 974 O O . ARG A 1 122 ? -12.994 -4.049 -0.180 1.00 97.56 122 ARG A O 1
ATOM 981 N N . GLU A 1 123 ? -13.747 -2.000 0.377 1.00 96.06 123 GLU A N 1
ATOM 982 C CA . GLU A 1 123 ? -13.295 -1.328 -0.846 1.00 96.06 123 GLU A CA 1
ATOM 983 C C . GLU A 1 123 ? -11.765 -1.334 -0.946 1.00 96.06 123 GLU A C 1
ATOM 985 O O . GLU A 1 123 ? -11.210 -1.769 -1.955 1.00 96.06 123 GLU A O 1
ATOM 990 N N . ILE A 1 124 ? -11.075 -0.962 0.137 1.00 95.50 124 ILE A N 1
ATOM 991 C CA . ILE A 1 124 ? -9.610 -1.005 0.216 1.00 95.50 124 ILE A CA 1
ATOM 992 C C . ILE A 1 124 ? -9.074 -2.422 -0.012 1.00 95.50 124 ILE A C 1
ATOM 994 O O . ILE A 1 124 ? -8.099 -2.594 -0.739 1.00 95.50 124 ILE A O 1
ATOM 998 N N . GLY A 1 125 ? -9.711 -3.450 0.550 1.00 96.31 125 GLY A N 1
ATOM 999 C CA . GLY A 1 125 ? -9.312 -4.843 0.361 1.00 96.31 125 GLY A CA 1
ATOM 1000 C C . GLY A 1 125 ? -9.372 -5.296 -1.098 1.00 96.31 125 GLY A C 1
ATOM 1001 O O . GLY A 1 125 ? -8.457 -5.980 -1.558 1.00 96.31 125 GLY A O 1
ATOM 1002 N N . VAL A 1 126 ? -10.409 -4.886 -1.837 1.00 96.00 126 VAL A N 1
ATOM 1003 C CA . VAL A 1 126 ? -10.513 -5.150 -3.282 1.00 96.00 126 VAL A CA 1
ATOM 1004 C C . VAL A 1 126 ? -9.380 -4.450 -4.029 1.00 96.00 126 VAL A C 1
ATOM 1006 O O . VAL A 1 126 ? -8.649 -5.101 -4.772 1.00 96.00 126 VAL A O 1
ATOM 1009 N N . LEU A 1 127 ? -9.173 -3.154 -3.780 1.00 94.06 127 LEU A N 1
ATOM 1010 C CA . LEU A 1 127 ? -8.144 -2.371 -4.468 1.00 94.06 127 LEU A CA 1
ATOM 1011 C C . LEU A 1 127 ? -6.725 -2.896 -4.195 1.00 94.06 127 LEU A C 1
ATOM 1013 O O . LEU A 1 127 ? -5.940 -3.069 -5.126 1.00 94.06 127 LEU A O 1
ATOM 1017 N N . LEU A 1 128 ? -6.396 -3.204 -2.938 1.00 93.75 128 LEU A N 1
ATOM 1018 C CA . LEU A 1 128 ? -5.098 -3.777 -2.564 1.00 93.75 128 LEU A CA 1
ATOM 1019 C C . LEU A 1 128 ? -4.891 -5.159 -3.180 1.00 93.75 128 LEU A C 1
ATOM 1021 O O . LEU A 1 128 ? -3.809 -5.450 -3.689 1.00 93.75 128 LEU A O 1
ATOM 1025 N N . GLY A 1 129 ? -5.923 -6.003 -3.159 1.00 95.44 129 GLY A N 1
ATOM 1026 C CA . GLY A 1 129 ? -5.870 -7.310 -3.799 1.00 95.44 129 GLY A CA 1
ATOM 1027 C C . GLY A 1 129 ? -5.619 -7.195 -5.301 1.00 95.44 129 GLY A C 1
ATOM 1028 O O . GLY A 1 129 ? -4.853 -7.981 -5.854 1.00 95.44 129 GLY A O 1
ATOM 1029 N N . ASP A 1 130 ? -6.251 -6.236 -5.972 1.00 93.94 130 ASP A N 1
ATOM 1030 C CA . ASP A 1 130 ? -6.072 -5.992 -7.405 1.00 93.94 130 ASP A CA 1
ATOM 1031 C C . ASP A 1 130 ? -4.663 -5.485 -7.723 1.00 93.94 130 ASP A C 1
ATOM 1033 O O . ASP A 1 130 ? -4.037 -5.990 -8.659 1.00 93.94 130 ASP A O 1
ATOM 1037 N N . ARG A 1 131 ? -4.144 -4.559 -6.907 1.00 93.88 131 ARG A N 1
ATOM 1038 C CA . ARG A 1 131 ? -2.764 -4.058 -6.981 1.00 93.88 131 ARG A CA 1
ATOM 1039 C C . ARG A 1 131 ? -1.748 -5.197 -6.908 1.00 93.88 131 ARG A C 1
ATOM 1041 O O . ARG A 1 131 ? -0.994 -5.402 -7.856 1.00 93.88 131 ARG A O 1
ATOM 1048 N N . ILE A 1 132 ? -1.809 -5.987 -5.835 1.00 96.00 132 ILE A N 1
ATOM 1049 C CA . ILE A 1 132 ? -0.885 -7.102 -5.582 1.00 96.00 132 ILE A CA 1
ATOM 1050 C C . ILE A 1 132 ? -0.911 -8.107 -6.737 1.00 96.00 132 ILE A C 1
ATOM 1052 O O . ILE A 1 132 ? 0.138 -8.520 -7.228 1.00 96.00 132 ILE A O 1
ATOM 1056 N N . ARG A 1 133 ? -2.107 -8.482 -7.218 1.00 95.50 133 ARG A N 1
ATOM 1057 C CA . ARG A 1 133 ? -2.229 -9.446 -8.321 1.00 95.50 133 ARG A CA 1
ATOM 1058 C C . ARG A 1 133 ? -1.569 -8.944 -9.602 1.00 95.50 133 ARG A C 1
ATOM 1060 O O . ARG A 1 133 ? -0.875 -9.720 -10.248 1.00 95.50 133 ARG A O 1
ATOM 1067 N N . ARG A 1 134 ? -1.771 -7.677 -9.974 1.00 93.69 134 ARG A N 1
ATOM 1068 C CA . ARG A 1 134 ? -1.161 -7.097 -11.186 1.00 93.69 134 ARG A CA 1
ATOM 1069 C C . ARG A 1 134 ? 0.347 -6.930 -11.045 1.00 93.69 134 ARG A C 1
ATOM 1071 O O . ARG A 1 134 ? 1.092 -7.178 -11.988 1.00 93.69 134 ARG A O 1
ATOM 1078 N N . GLU A 1 135 ? 0.817 -6.551 -9.865 1.00 95.38 135 GLU A N 1
ATOM 1079 C CA . GLU A 1 135 ? 2.249 -6.442 -9.597 1.00 95.38 135 GLU A CA 1
ATOM 1080 C C . GLU A 1 135 ? 2.956 -7.782 -9.743 1.00 95.38 135 GLU A C 1
ATOM 1082 O O . GLU A 1 135 ? 3.941 -7.882 -10.472 1.00 95.38 135 GLU A O 1
ATOM 1087 N N . GLU A 1 136 ? 2.422 -8.826 -9.116 1.00 97.12 136 GLU A N 1
ATOM 1088 C CA . GLU A 1 136 ? 3.031 -10.152 -9.153 1.00 97.12 136 GLU A CA 1
ATOM 1089 C C . GLU A 1 136 ? 2.873 -10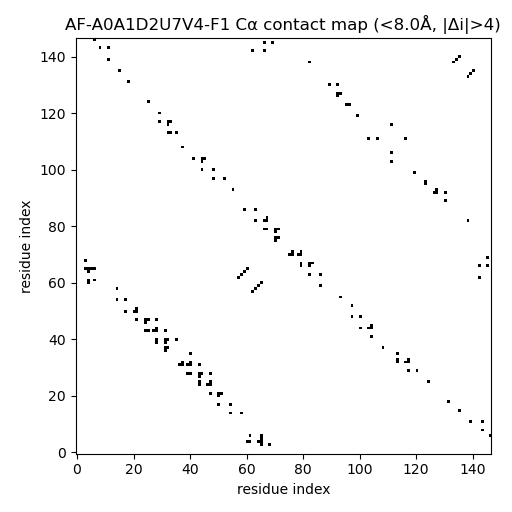.853 -10.511 1.00 97.12 136 GLU A C 1
ATOM 1091 O O . GLU A 1 136 ? 3.773 -11.596 -10.909 1.00 97.12 136 GLU A O 1
ATOM 1096 N N . ALA A 1 137 ? 1.775 -10.611 -11.236 1.00 95.75 137 ALA A N 1
ATOM 1097 C CA . ALA A 1 137 ? 1.513 -11.238 -12.534 1.00 95.75 137 ALA A CA 1
ATOM 1098 C C . ALA A 1 137 ? 2.179 -10.521 -13.719 1.00 95.75 137 ALA A C 1
ATOM 1100 O O . ALA A 1 137 ? 2.581 -11.189 -14.671 1.00 95.75 137 ALA A O 1
ATOM 1101 N N . ASP A 1 138 ? 2.322 -9.192 -13.659 1.00 92.06 138 ASP A N 1
ATOM 1102 C CA . ASP A 1 138 ? 2.743 -8.385 -14.810 1.00 92.06 138 ASP A CA 1
ATOM 1103 C C . ASP A 1 138 ? 4.026 -7.588 -14.528 1.00 92.06 138 ASP A C 1
ATOM 1105 O O . ASP A 1 138 ? 5.018 -7.701 -15.258 1.00 92.06 138 ASP A O 1
ATOM 1109 N N . LEU A 1 139 ? 4.037 -6.781 -13.460 1.00 94.19 139 LEU A N 1
ATOM 1110 C CA . LEU A 1 139 ? 5.116 -5.818 -13.206 1.00 94.19 139 LEU A CA 1
ATOM 1111 C C . LEU A 1 139 ? 6.424 -6.494 -12.773 1.00 94.19 139 LEU A C 1
ATOM 1113 O O . LEU A 1 139 ? 7.499 -6.167 -13.282 1.00 94.19 139 LEU A O 1
ATOM 1117 N N . TYR A 1 140 ? 6.351 -7.427 -11.827 1.00 96.19 140 TYR A N 1
ATOM 1118 C CA . TYR A 1 140 ? 7.516 -8.111 -11.273 1.00 96.19 140 TYR A CA 1
ATOM 1119 C C . TYR A 1 140 ? 8.170 -9.068 -12.281 1.00 96.19 140 TYR A C 1
ATOM 1121 O O . TYR A 1 140 ? 9.404 -9.086 -12.349 1.00 96.19 140 TYR A O 1
ATOM 1129 N N . PRO A 1 141 ? 7.421 -9.811 -13.123 1.00 95.25 141 PRO A N 1
ATOM 1130 C CA . PRO A 1 141 ? 8.007 -10.524 -14.253 1.00 95.25 141 PRO A CA 1
ATOM 1131 C C . PRO A 1 141 ? 8.746 -9.593 -15.216 1.00 95.25 141 PRO A C 1
ATOM 1133 O O . PRO A 1 141 ? 9.896 -9.873 -15.553 1.00 95.25 141 PRO A O 1
ATOM 1136 N N . LEU A 1 142 ? 8.151 -8.452 -15.589 1.00 93.94 142 LEU A N 1
ATOM 1137 C CA . LEU A 1 142 ? 8.818 -7.475 -16.452 1.00 93.94 142 LEU A CA 1
ATOM 1138 C C . LEU A 1 142 ? 10.136 -6.985 -15.832 1.00 93.94 142 LEU A C 1
ATOM 1140 O O . LEU A 1 142 ? 11.164 -6.990 -16.509 1.00 93.94 142 LEU A O 1
ATOM 1144 N N . TYR A 1 143 ? 10.133 -6.641 -14.540 1.00 95.75 143 TYR A N 1
ATOM 1145 C CA . TYR A 1 143 ? 11.340 -6.247 -13.803 1.00 95.75 143 TYR A CA 1
ATOM 1146 C C . TYR A 1 143 ? 12.447 -7.303 -13.895 1.00 95.75 143 TYR A C 1
ATOM 1148 O O . TYR A 1 143 ? 13.572 -6.974 -14.269 1.00 95.75 143 TYR A O 1
ATOM 1156 N N . ARG A 1 144 ? 12.118 -8.577 -13.642 1.00 93.88 144 ARG A N 1
ATOM 1157 C CA . ARG A 1 144 ? 13.085 -9.689 -13.681 1.00 93.88 144 ARG A CA 1
ATOM 1158 C C . ARG A 1 144 ? 13.694 -9.914 -15.063 1.00 93.88 144 ARG A C 1
ATOM 1160 O O . ARG A 1 144 ? 14.855 -10.298 -15.152 1.00 93.88 144 ARG A O 1
ATOM 1167 N N . THR A 1 145 ? 12.925 -9.702 -16.132 1.00 91.75 145 THR A N 1
ATOM 1168 C CA . THR A 1 145 ? 13.397 -9.930 -17.512 1.00 91.75 145 THR A CA 1
ATOM 1169 C C . THR A 1 145 ? 14.334 -8.846 -18.042 1.00 91.75 145 THR A C 1
ATOM 1171 O O . THR A 1 145 ? 14.993 -9.062 -19.056 1.00 91.75 145 THR A O 1
ATOM 1174 N N . LEU A 1 146 ? 14.388 -7.680 -17.390 1.00 87.19 146 LEU A N 1
ATOM 1175 C CA . LEU A 1 146 ? 15.166 -6.532 -17.860 1.00 87.19 146 LEU A CA 1
ATOM 1176 C C . LEU A 1 146 ? 16.555 -6.403 -17.218 1.00 87.19 146 LEU A C 1
ATOM 1178 O O . LEU A 1 146 ? 17.243 -5.433 -17.541 1.00 87.19 146 LEU A O 1
ATOM 1182 N N . ASN A 1 147 ? 16.965 -7.376 -16.393 1.00 68.81 147 ASN A N 1
ATOM 1183 C CA . ASN A 1 147 ? 18.311 -7.470 -15.807 1.00 68.81 147 ASN A CA 1
ATOM 1184 C C . ASN A 1 147 ? 19.422 -7.482 -16.870 1.00 68.81 147 ASN A C 1
ATOM 1186 O O . ASN A 1 147 ? 19.206 -8.070 -17.957 1.00 68.81 147 ASN A O 1
#

Nearest PDB structures (foldseek):
  8ugl-assembly1_4C  TM=4.435E-01  e=1.094E-01  Sus scrofa
  8ugj-assembly1_4C  TM=4.301E-01  e=1.266E-01  Sus scrofa
  5luf-assembly1_z  TM=4.196E-01  e=2.623E-01  Bos taurus
  1occ-assembly1_C  TM=4.196E-01  e=2.623E-01  Bos taurus
  1occ-assembly1_P  TM=4.196E-01  e=2.623E-01  Bos taurus

Mean predicted aligned error: 3.29 Å

Solvent-accessible surface area (backbone atoms only — not comparable to full-atom values): 8076 Å² total; per-residue (Å²): 130,81,80,83,57,72,89,60,90,60,52,63,61,52,52,55,52,48,49,52,55,44,53,53,31,48,52,48,28,51,48,21,38,73,71,63,38,63,69,56,25,54,54,25,48,53,52,34,49,67,47,49,55,58,49,55,51,47,43,53,54,58,48,52,46,29,50,43,54,51,26,55,74,71,65,39,58,69,62,33,50,52,53,51,51,50,52,52,55,52,44,55,47,51,48,54,50,50,48,52,50,52,53,66,69,70,51,54,79,91,72,64,55,44,71,58,51,49,52,52,48,54,56,45,51,52,47,52,52,53,46,52,52,46,39,64,69,50,52,48,52,54,56,65,71,69,110

Radius of gyration: 17.2 Å; Cα contacts (8 Å, |Δi|>4): 98; chains: 1; bounding box: 40×26×48 Å

pLDDT: mean 94.41, std 7.34, range [40.41, 98.56]

Sequence (147 aa):
MADDVAHHAELVQELVNDHRQLLEAYHGLKRSADDGDITAFRAALARFKSLLVPHVVKEAYKVYTYLRQTLKARGDMDAYQRVNGYKAEMGHIGEAAIQFIDTYTQAQDDDIDFEQVRSALREIGVLLGDRIRREEADLYPLYRTLN

Secondary structure (DSSP, 8-state):
-PPPPPP-TTHHHHHHHHHHHHHHHHHHHHHHHHHT-HHHHHHHHHHHHHHHHHHHHHHIIIIIHHHHHHHHHHT-HHHHHHHHHHHHHHHHHHHHHHHHHHHHHHS-GGG--HHHHHHHHHHHHHHHHHHHHHIIIIIHHHHHHT-

Foldseek 3Di:
DPPAADADQCLVVVLVVLLVQLVVLLVQLLVCLVVVPLVSNLVSLVSNCVSLVVSLVCCVPRQLSNLLVLCVVVVVVVSNVVSVVLNVLLVVLSVLSVVLSVVSNPDDSVRDDSVVVNVSSVVNVVSSVVNVCCCVVPRVVSSNVSD